Protein AF-A0AAV2GZH5-F1 (afdb_monomer_lite)

pLDDT: mean 89.13, std 10.22, range [46.97, 98.38]

Sequence (100 aa):
EQGIISDELQHYLSLYFVGIWCSLVSLVGYVTNIINIVVFIRQGLQDSTTISLFSLSISDLGSNICTFFLGIFLVIKEMNILVEIVDWQDLSYVACSWPR

Structure (mmCIF, N/CA/C/O backbone):
data_AF-A0AAV2GZH5-F1
#
_entry.id   AF-A0AAV2GZH5-F1
#
loop_
_atom_site.group_PDB
_atom_site.id
_atom_site.type_symbol
_atom_site.label_atom_id
_atom_site.label_alt_id
_atom_site.label_comp_id
_atom_site.label_asym_id
_atom_site.label_entity_id
_atom_site.label_seq_id
_atom_site.pdbx_PDB_ins_code
_atom_site.Cartn_x
_atom_site.Cartn_y
_atom_site.Cartn_z
_atom_site.occupancy
_atom_site.B_iso_or_equiv
_atom_site.auth_seq_id
_atom_site.auth_comp_id
_atom_site.auth_asym_id
_atom_site.auth_atom_id
_atom_site.pdbx_PDB_model_num
ATOM 1 N N . GLU A 1 1 ? 5.570 19.368 -24.698 1.00 46.97 1 GLU A N 1
ATOM 2 C CA . GLU A 1 1 ? 6.134 20.246 -23.654 1.00 46.97 1 GLU A CA 1
ATOM 3 C C . GLU A 1 1 ? 7.346 19.533 -23.078 1.00 46.97 1 GLU A C 1
ATOM 5 O O . GLU A 1 1 ? 7.240 18.342 -22.821 1.00 46.97 1 GLU A O 1
ATOM 10 N N . GLN A 1 2 ? 8.511 20.181 -23.000 1.00 53.44 2 GLN A N 1
ATOM 11 C CA . GLN A 1 2 ? 9.695 19.564 -22.390 1.00 53.44 2 GLN A CA 1
ATOM 12 C C . GLN A 1 2 ? 9.505 19.600 -20.872 1.00 53.44 2 GLN A C 1
ATOM 14 O O . GLN A 1 2 ? 9.436 20.682 -20.290 1.00 53.44 2 GLN A O 1
ATOM 19 N N . GLY A 1 3 ? 9.335 18.430 -20.253 1.00 63.44 3 GLY A N 1
ATOM 20 C CA . GLY A 1 3 ? 9.215 18.309 -18.803 1.00 63.44 3 GLY A CA 1
ATOM 21 C C . GLY A 1 3 ? 10.452 18.862 -18.089 1.00 63.44 3 GLY A C 1
ATOM 22 O O . GLY A 1 3 ? 11.552 18.871 -18.636 1.00 63.44 3 GLY A O 1
ATOM 23 N N . ILE A 1 4 ? 10.277 19.310 -16.840 1.00 82.44 4 ILE A N 1
ATOM 24 C CA . ILE A 1 4 ? 11.366 19.804 -15.969 1.00 82.44 4 ILE A CA 1
ATOM 25 C C . ILE A 1 4 ? 12.433 18.711 -15.727 1.00 82.44 4 ILE A C 1
ATOM 27 O O . ILE A 1 4 ? 13.563 19.001 -15.339 1.00 82.44 4 ILE A O 1
ATOM 31 N N . ILE A 1 5 ? 12.078 17.448 -15.970 1.00 87.38 5 ILE A N 1
ATOM 32 C CA . ILE A 1 5 ? 12.883 16.253 -15.732 1.00 87.38 5 ILE A CA 1
ATOM 33 C C . ILE A 1 5 ? 12.924 15.433 -17.033 1.00 87.38 5 ILE A C 1
ATOM 35 O O . ILE A 1 5 ? 11.925 15.369 -17.744 1.00 87.38 5 ILE A O 1
ATOM 39 N N . SER A 1 6 ? 14.074 14.817 -17.334 1.00 90.94 6 SER A N 1
ATOM 40 C CA . SER A 1 6 ? 14.223 13.870 -18.453 1.00 90.94 6 SER A CA 1
ATOM 41 C C . SER A 1 6 ? 13.333 12.640 -18.251 1.00 90.94 6 SER A C 1
ATOM 43 O O . SER A 1 6 ? 13.261 12.128 -17.132 1.00 90.94 6 SER A O 1
ATOM 45 N N . ASP A 1 7 ? 12.734 12.122 -19.324 1.00 88.88 7 ASP A N 1
ATOM 46 C CA . ASP A 1 7 ? 11.888 10.919 -19.291 1.00 88.88 7 ASP A CA 1
ATOM 47 C C . ASP A 1 7 ? 12.613 9.724 -18.647 1.00 88.88 7 ASP A C 1
ATOM 49 O O . ASP A 1 7 ? 12.034 8.985 -17.852 1.00 88.88 7 ASP A O 1
ATOM 53 N N . GLU A 1 8 ? 13.915 9.587 -18.909 1.00 88.50 8 GLU A N 1
ATOM 54 C CA . GLU A 1 8 ? 14.764 8.553 -18.309 1.00 88.50 8 GLU A CA 1
ATOM 55 C C . GLU A 1 8 ? 14.879 8.713 -16.784 1.00 88.50 8 GLU A C 1
ATOM 57 O O . GLU A 1 8 ? 14.771 7.747 -16.030 1.00 88.50 8 GLU A O 1
ATOM 62 N N . LEU A 1 9 ? 15.051 9.944 -16.298 1.00 91.06 9 LEU A N 1
ATOM 63 C CA . LEU A 1 9 ? 15.140 10.199 -14.862 1.00 91.06 9 LEU A CA 1
ATOM 64 C C . LEU A 1 9 ? 13.778 9.998 -14.184 1.00 91.06 9 LEU A C 1
ATOM 66 O O . LEU A 1 9 ? 13.713 9.407 -13.107 1.00 91.06 9 LEU A O 1
ATOM 70 N N . GLN A 1 10 ? 12.689 10.440 -14.816 1.00 89.81 10 GLN A N 1
ATOM 71 C CA . GLN A 1 10 ? 11.330 10.195 -14.328 1.00 89.81 10 GLN A CA 1
ATOM 72 C C . GLN A 1 10 ? 11.042 8.694 -14.205 1.00 89.81 10 GLN A C 1
ATOM 74 O O . GLN A 1 10 ? 10.439 8.260 -13.220 1.00 89.81 10 GLN A O 1
ATOM 79 N N . HIS A 1 11 ? 11.511 7.906 -15.170 1.00 89.62 11 HIS A N 1
ATOM 80 C CA . HIS A 1 11 ? 11.385 6.456 -15.169 1.00 89.62 11 HIS A CA 1
ATOM 81 C C . HIS A 1 11 ? 12.066 5.808 -13.958 1.00 89.62 11 HIS A C 1
ATOM 83 O O . HIS A 1 11 ? 11.406 5.125 -13.170 1.00 89.62 11 HIS A O 1
ATOM 89 N N . TYR A 1 12 ? 13.352 6.096 -13.734 1.00 90.62 12 TYR A N 1
ATOM 90 C CA . TYR A 1 12 ? 14.071 5.567 -12.570 1.00 90.62 12 TYR A CA 1
ATOM 91 C C . TYR A 1 12 ? 13.439 6.012 -11.251 1.00 90.62 12 TYR A C 1
ATOM 93 O O . TYR A 1 12 ? 13.273 5.199 -10.342 1.00 90.62 12 TYR A O 1
ATOM 101 N N . LEU A 1 13 ? 13.042 7.283 -11.136 1.00 92.75 13 LEU A N 1
ATOM 102 C CA . LEU A 1 13 ? 12.375 7.781 -9.932 1.00 92.75 13 LEU A CA 1
ATOM 103 C C . LEU A 1 13 ? 11.076 7.014 -9.657 1.00 92.75 13 LEU A C 1
ATOM 105 O O . LEU A 1 13 ? 10.847 6.601 -8.521 1.00 92.75 13 LEU A O 1
ATOM 109 N N . SER A 1 14 ? 10.258 6.769 -10.681 1.00 90.69 14 SER A N 1
ATOM 110 C CA . SER A 1 14 ? 9.032 5.980 -10.541 1.00 90.69 14 SER A CA 1
ATOM 111 C C . SER A 1 14 ? 9.328 4.552 -10.067 1.00 90.69 14 SER A C 1
ATOM 113 O O . SER A 1 14 ? 8.722 4.077 -9.106 1.00 90.69 14 SER A O 1
ATOM 115 N N . LEU A 1 15 ? 10.329 3.893 -10.656 1.00 92.25 15 LEU A N 1
ATOM 116 C CA . LEU A 1 15 ? 10.734 2.541 -10.268 1.00 92.25 15 LEU A CA 1
ATOM 117 C C . LEU A 1 15 ? 11.190 2.459 -8.806 1.00 92.25 15 LEU A C 1
ATOM 119 O O . LEU A 1 15 ? 10.737 1.589 -8.062 1.00 92.25 15 LEU A O 1
ATOM 123 N N . TYR A 1 16 ? 12.048 3.379 -8.366 1.00 93.75 16 TYR A N 1
ATOM 124 C CA . TYR A 1 16 ? 12.557 3.363 -6.996 1.00 93.75 16 TYR A CA 1
ATOM 125 C C . TYR A 1 16 ? 11.494 3.769 -5.973 1.00 93.75 16 TYR A C 1
ATOM 127 O O . TYR A 1 16 ? 11.317 3.080 -4.967 1.00 93.75 16 TYR A O 1
ATOM 135 N N . PHE A 1 17 ? 10.781 4.873 -6.199 1.00 94.31 17 PHE A N 1
ATOM 136 C CA . PHE A 1 17 ? 9.824 5.384 -5.219 1.00 94.31 17 PHE A CA 1
ATOM 137 C C . PHE A 1 17 ? 8.517 4.596 -5.226 1.00 94.31 17 PHE A C 1
ATOM 139 O O . PHE A 1 17 ? 8.102 4.111 -4.178 1.00 94.31 17 PHE A O 1
ATOM 146 N N . VAL A 1 18 ? 7.887 4.431 -6.389 1.00 90.19 18 VAL A N 1
ATOM 147 C CA . VAL A 1 18 ? 6.589 3.749 -6.503 1.00 90.19 18 VAL A CA 1
ATOM 148 C C . VAL A 1 18 ? 6.775 2.235 -6.524 1.00 90.19 18 VAL A C 1
ATOM 150 O O . VAL A 1 18 ? 6.100 1.525 -5.784 1.00 90.19 18 VAL A O 1
ATOM 153 N N . GLY A 1 19 ? 7.712 1.736 -7.333 1.00 91.69 19 GLY A N 1
ATOM 154 C CA . GLY A 1 19 ? 7.942 0.298 -7.483 1.00 91.69 19 GLY A CA 1
ATOM 155 C C . GLY A 1 19 ? 8.458 -0.362 -6.205 1.00 91.69 19 GLY A C 1
ATOM 156 O O . GLY A 1 19 ? 7.909 -1.369 -5.757 1.00 91.69 19 GLY A O 1
ATOM 157 N N . ILE A 1 20 ? 9.492 0.218 -5.590 1.00 92.69 20 ILE A N 1
ATOM 158 C CA . ILE A 1 20 ? 10.187 -0.399 -4.452 1.00 92.69 20 ILE A CA 1
ATOM 159 C C . ILE A 1 20 ? 9.706 0.183 -3.119 1.00 92.69 20 ILE A C 1
ATOM 161 O O . ILE A 1 20 ? 9.151 -0.546 -2.294 1.00 92.69 20 ILE A O 1
ATOM 165 N N . TRP A 1 21 ? 9.899 1.483 -2.880 1.00 95.44 21 TRP A N 1
ATOM 166 C CA . TRP A 1 21 ? 9.657 2.071 -1.557 1.00 95.44 21 TRP A CA 1
ATOM 167 C C . TRP A 1 21 ? 8.186 2.052 -1.140 1.00 95.44 21 TRP A C 1
ATOM 169 O O . TRP A 1 21 ? 7.882 1.608 -0.031 1.00 95.44 21 TRP A O 1
ATOM 179 N N . CYS A 1 22 ? 7.267 2.477 -2.009 1.00 93.94 22 CYS A N 1
ATOM 180 C CA . CYS A 1 22 ? 5.835 2.439 -1.715 1.00 93.94 22 CYS A CA 1
ATOM 181 C C . CYS A 1 22 ? 5.350 1.008 -1.458 1.00 93.94 22 CYS A C 1
ATOM 183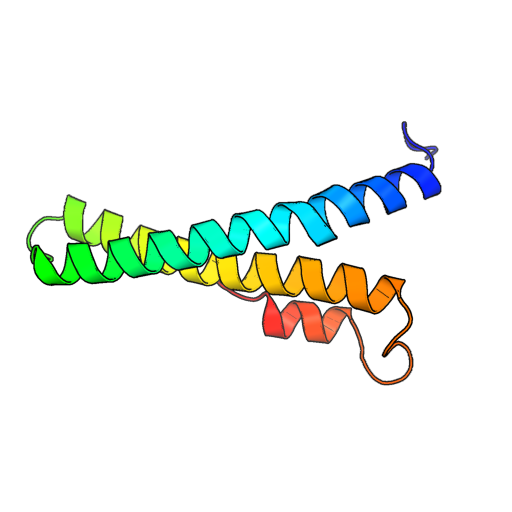 O O . CYS A 1 22 ? 4.587 0.799 -0.516 1.00 93.94 22 CYS A O 1
ATOM 185 N N . SER A 1 23 ? 5.839 0.018 -2.212 1.00 93.31 23 SER A N 1
ATOM 186 C CA . SER A 1 23 ? 5.529 -1.398 -1.975 1.00 93.31 23 SER A CA 1
ATOM 187 C C . SER A 1 23 ? 5.977 -1.854 -0.587 1.00 93.31 23 SER A C 1
ATOM 189 O O . SER A 1 23 ? 5.186 -2.431 0.157 1.00 93.31 23 SER A O 1
ATOM 191 N N . LEU A 1 24 ? 7.210 -1.543 -0.180 1.00 95.50 24 LEU A N 1
ATOM 192 C CA . LEU A 1 24 ? 7.716 -1.913 1.147 1.00 95.50 24 LEU A CA 1
ATOM 193 C C . LEU A 1 24 ? 6.930 -1.240 2.278 1.00 95.50 24 LEU A C 1
ATOM 195 O O . LEU A 1 24 ? 6.544 -1.900 3.242 1.00 95.50 24 LEU A O 1
ATOM 199 N N . VAL A 1 25 ? 6.647 0.058 2.154 1.00 96.38 25 VAL A N 1
ATOM 200 C CA . VAL A 1 25 ? 5.853 0.796 3.150 1.00 96.38 25 VAL A CA 1
ATOM 201 C C . VAL A 1 25 ? 4.422 0.260 3.214 1.00 96.38 25 VAL A C 1
ATOM 203 O O . VAL A 1 25 ? 3.871 0.115 4.305 1.00 96.38 25 VAL A O 1
ATOM 206 N N . SER A 1 26 ? 3.833 -0.107 2.074 1.00 96.25 26 SER A N 1
ATOM 207 C CA . SER A 1 26 ? 2.483 -0.674 2.029 1.00 96.25 26 SER A CA 1
ATOM 208 C C . SER A 1 26 ? 2.378 -2.015 2.762 1.00 96.25 26 SER A C 1
ATOM 210 O O . SER A 1 26 ? 1.351 -2.282 3.378 1.00 96.25 26 SER A O 1
ATOM 212 N N . LEU A 1 27 ? 3.446 -2.824 2.809 1.00 96.00 27 LEU A N 1
ATOM 213 C CA . LEU A 1 27 ? 3.479 -4.045 3.625 1.00 96.00 27 LEU A CA 1
ATOM 214 C C . LEU A 1 27 ? 3.424 -3.733 5.122 1.00 96.00 27 LEU A C 1
ATOM 216 O O . LEU A 1 27 ? 2.723 -4.413 5.872 1.00 96.00 27 LEU A O 1
ATOM 220 N N . VAL A 1 28 ? 4.131 -2.688 5.561 1.00 97.44 28 VAL A N 1
ATOM 221 C CA . VAL A 1 28 ? 4.047 -2.220 6.951 1.00 97.44 28 VAL A CA 1
ATOM 222 C C . VAL A 1 28 ? 2.621 -1.765 7.250 1.00 97.44 28 VAL A C 1
ATOM 224 O O . VAL A 1 28 ? 2.039 -2.214 8.235 1.00 97.44 28 VAL A O 1
ATOM 227 N N . GLY A 1 29 ? 2.040 -0.949 6.366 1.00 97.12 29 GLY A N 1
ATOM 228 C CA . GLY A 1 29 ? 0.653 -0.498 6.465 1.00 97.12 29 GLY A CA 1
ATOM 229 C C . GLY A 1 29 ? -0.357 -1.649 6.481 1.00 97.12 29 GLY A C 1
ATOM 230 O O . GLY A 1 29 ? -1.321 -1.612 7.240 1.00 97.12 29 GLY A O 1
ATOM 231 N N . TYR A 1 30 ? -0.130 -2.702 5.699 1.00 97.50 30 TYR A N 1
ATOM 232 C CA . TYR A 1 30 ? -0.968 -3.899 5.687 1.00 97.50 30 TYR A CA 1
ATOM 233 C C . TYR A 1 30 ? -0.975 -4.590 7.057 1.00 97.50 30 TYR A C 1
ATOM 235 O O . TYR A 1 30 ? -2.037 -4.850 7.625 1.00 97.50 30 TYR A O 1
ATOM 243 N N . VAL A 1 31 ? 0.208 -4.833 7.631 1.00 98.00 31 VAL A N 1
ATOM 244 C CA . VAL A 1 31 ? 0.337 -5.498 8.936 1.00 98.00 31 VAL A CA 1
ATOM 245 C C . VAL A 1 31 ? -0.270 -4.650 10.053 1.00 98.00 31 VAL A C 1
ATOM 247 O O . VAL A 1 31 ? -1.035 -5.168 10.868 1.00 98.00 31 VAL A O 1
ATOM 250 N N . THR A 1 32 ? 0.032 -3.351 10.099 1.00 97.94 32 THR A N 1
ATOM 251 C CA . THR A 1 32 ? -0.480 -2.466 11.155 1.00 97.94 32 THR A CA 1
ATOM 252 C C . THR A 1 32 ? -1.995 -2.312 11.086 1.00 97.94 32 THR A C 1
ATOM 254 O O . THR A 1 32 ? -2.650 -2.371 12.124 1.00 97.94 32 THR A O 1
ATOM 257 N N . ASN A 1 33 ? -2.579 -2.210 9.889 1.00 97.88 33 ASN A N 1
ATOM 258 C CA . ASN A 1 33 ? -4.031 -2.121 9.741 1.00 97.88 33 ASN A CA 1
ATOM 259 C C . ASN A 1 33 ? -4.752 -3.423 10.110 1.00 97.88 33 ASN A C 1
ATOM 261 O O . ASN A 1 33 ? -5.821 -3.363 10.714 1.00 97.88 33 ASN A O 1
ATOM 265 N N . ILE A 1 34 ? -4.155 -4.596 9.864 1.00 98.38 34 ILE A N 1
ATOM 266 C CA . ILE A 1 34 ? -4.686 -5.866 10.392 1.00 98.38 34 ILE A CA 1
ATOM 267 C C . ILE A 1 34 ? -4.686 -5.864 11.921 1.00 98.38 34 ILE A C 1
ATOM 269 O O . ILE A 1 34 ? -5.687 -6.236 12.536 1.00 98.38 34 ILE A O 1
ATOM 273 N N . ILE A 1 35 ? -3.585 -5.436 12.546 1.00 98.25 35 ILE A N 1
ATOM 274 C CA . ILE A 1 35 ? -3.503 -5.342 14.009 1.00 98.25 35 ILE A CA 1
ATOM 275 C C . ILE A 1 35 ? -4.590 -4.396 14.530 1.00 98.25 35 ILE A C 1
ATOM 277 O O . ILE A 1 35 ? -5.314 -4.768 15.453 1.00 98.25 35 ILE A O 1
ATOM 281 N N . ASN A 1 36 ? -4.760 -3.227 13.910 1.00 97.81 36 ASN A N 1
ATOM 282 C CA . ASN A 1 36 ? -5.793 -2.259 14.278 1.00 97.81 36 ASN A CA 1
ATOM 283 C C . ASN A 1 36 ? -7.202 -2.858 14.177 1.00 97.81 36 ASN A C 1
ATOM 285 O O . ASN A 1 36 ? -7.969 -2.764 15.132 1.00 97.81 36 ASN A O 1
ATOM 289 N N . ILE A 1 37 ? -7.527 -3.548 13.080 1.00 98.31 37 ILE A N 1
ATOM 290 C CA . ILE A 1 37 ? -8.807 -4.253 12.899 1.00 98.31 37 ILE A CA 1
ATOM 291 C C . ILE A 1 37 ? -9.049 -5.240 14.049 1.00 98.31 37 ILE A C 1
ATOM 293 O O . ILE A 1 37 ? -10.107 -5.210 14.680 1.00 98.31 37 ILE A O 1
ATOM 297 N N . VAL A 1 38 ? -8.066 -6.090 14.366 1.00 98.19 38 VAL A N 1
ATOM 298 C CA . VAL A 1 38 ? -8.182 -7.081 15.449 1.00 98.19 38 VAL A CA 1
ATOM 299 C C . VAL A 1 38 ? -8.358 -6.403 16.810 1.00 98.19 38 VAL A C 1
ATOM 301 O O . VAL A 1 38 ? -9.175 -6.845 17.620 1.00 98.19 38 VAL A O 1
ATOM 304 N N . VAL A 1 39 ? -7.613 -5.329 17.070 1.00 97.50 39 VAL A N 1
ATOM 305 C CA . VAL A 1 39 ? -7.690 -4.566 18.321 1.00 97.50 39 VAL A CA 1
ATOM 306 C C . VAL A 1 39 ? -9.051 -3.889 18.468 1.00 97.50 39 VAL A C 1
ATOM 308 O O . VAL A 1 39 ? -9.670 -4.040 19.518 1.00 97.50 39 VAL A O 1
ATOM 311 N N . PHE A 1 40 ? -9.564 -3.217 17.435 1.00 97.31 40 PHE A N 1
ATOM 312 C CA . PHE A 1 40 ? -10.863 -2.541 17.494 1.00 97.31 40 PHE A CA 1
ATOM 313 C C . PHE A 1 40 ? -12.031 -3.523 17.635 1.00 97.31 40 PHE A C 1
ATOM 315 O O . PHE A 1 40 ? -12.961 -3.258 18.397 1.00 97.31 40 PHE A O 1
ATOM 322 N N . ILE A 1 41 ? -11.955 -4.702 17.003 1.00 96.50 41 ILE A N 1
ATOM 323 C CA . ILE A 1 41 ? -12.930 -5.781 17.236 1.00 96.50 41 ILE A CA 1
ATOM 324 C C . ILE A 1 41 ? -12.902 -6.225 18.704 1.00 96.50 41 ILE A C 1
ATOM 326 O O . ILE A 1 41 ? -13.956 -6.422 19.307 1.00 96.50 41 ILE A O 1
ATOM 330 N N . ARG A 1 42 ? -11.710 -6.362 19.302 1.00 95.75 42 ARG A N 1
ATOM 331 C CA . ARG A 1 42 ? -11.561 -6.759 20.712 1.00 95.75 42 ARG A CA 1
ATOM 332 C C . ARG A 1 42 ? -11.985 -5.676 21.703 1.00 95.75 42 ARG A C 1
ATOM 334 O O . ARG A 1 42 ? -12.458 -6.022 22.779 1.00 95.75 42 ARG A O 1
ATOM 341 N N . GLN A 1 43 ? -11.811 -4.401 21.363 1.00 94.38 43 GLN A N 1
ATOM 342 C CA . GLN A 1 43 ? -12.249 -3.272 22.191 1.00 94.38 43 GLN A CA 1
ATOM 343 C C . GLN A 1 43 ? -13.777 -3.129 22.223 1.00 94.38 43 GLN A C 1
ATOM 345 O O . GLN A 1 43 ? -14.316 -2.620 23.200 1.00 94.38 43 GLN A O 1
ATOM 350 N N . GLY A 1 44 ? -14.467 -3.619 21.190 1.00 91.88 44 GLY A N 1
ATOM 351 C CA . GLY A 1 44 ? -15.908 -3.468 21.029 1.00 91.88 44 GLY A CA 1
ATOM 352 C C . GLY A 1 44 ? -16.242 -2.195 20.253 1.00 91.88 44 GLY A C 1
ATOM 353 O O . GLY A 1 44 ? -15.901 -1.084 20.650 1.00 91.88 44 GLY A O 1
ATOM 354 N N . LEU A 1 45 ? -16.938 -2.357 19.128 1.00 92.50 45 LEU A N 1
ATOM 355 C CA . LEU A 1 45 ? -17.339 -1.271 18.226 1.00 92.50 45 LEU A CA 1
ATOM 356 C C . LEU A 1 45 ? -18.581 -0.530 18.760 1.00 92.50 45 LEU A C 1
ATOM 358 O O . LEU A 1 45 ? -19.628 -0.526 18.119 1.00 92.50 45 LEU A O 1
ATOM 362 N N . GLN A 1 46 ? -18.492 0.016 19.974 1.00 91.62 46 GLN A N 1
ATOM 363 C CA . GLN A 1 46 ? -19.634 0.604 20.689 1.00 91.62 46 GLN A CA 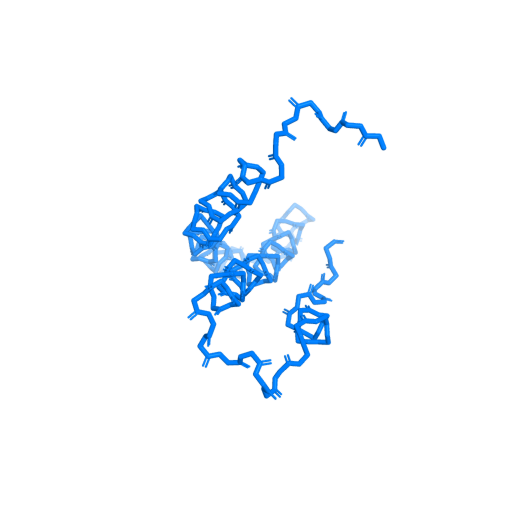1
ATOM 364 C C . GLN A 1 46 ? -19.768 2.113 20.464 1.00 91.62 46 GLN A C 1
ATOM 366 O O . GLN A 1 46 ? -20.881 2.617 20.329 1.00 91.62 46 GLN A O 1
ATOM 371 N N . ASP A 1 47 ? -18.639 2.813 20.363 1.00 95.12 47 ASP A N 1
ATOM 372 C CA . ASP A 1 47 ? -18.598 4.260 20.176 1.00 95.12 47 ASP A CA 1
ATOM 373 C C . ASP A 1 47 ? -18.298 4.627 18.718 1.00 95.12 47 ASP A C 1
ATOM 375 O O . ASP A 1 47 ? -17.560 3.929 18.011 1.00 95.12 47 ASP A O 1
ATOM 379 N N . SER A 1 48 ? -18.823 5.772 18.269 1.00 96.31 48 SER A N 1
ATOM 380 C CA . SER A 1 48 ? -18.642 6.269 16.896 1.00 96.31 48 SER A CA 1
ATOM 381 C C . SER A 1 48 ? -17.169 6.414 16.507 1.00 96.31 48 SER A C 1
ATOM 383 O O . SER A 1 48 ? -16.802 6.124 15.367 1.00 96.31 48 SER A O 1
ATOM 385 N N . THR A 1 49 ? -16.308 6.798 17.451 1.00 95.81 49 THR A N 1
ATOM 386 C CA . THR A 1 49 ? -14.859 6.898 17.242 1.00 95.81 49 THR A CA 1
ATOM 387 C C . THR A 1 49 ? -14.245 5.542 16.900 1.00 95.81 49 THR A C 1
ATOM 389 O O . THR A 1 49 ? -13.543 5.430 15.898 1.00 95.81 49 THR A O 1
ATOM 392 N N . THR A 1 50 ? -14.535 4.494 17.676 1.00 95.88 50 THR A N 1
ATOM 393 C CA . THR A 1 50 ? -13.977 3.149 17.454 1.00 95.88 50 THR A CA 1
ATOM 394 C C . THR A 1 50 ? -14.478 2.555 16.139 1.00 95.88 50 THR A C 1
ATOM 396 O O . THR A 1 50 ? -13.695 1.979 15.387 1.00 95.88 50 THR A O 1
ATOM 399 N N . ILE A 1 51 ? -15.758 2.764 15.806 1.00 96.69 51 ILE A N 1
ATOM 400 C CA . ILE A 1 51 ? -16.332 2.376 14.506 1.00 96.69 51 ILE A CA 1
ATOM 401 C C . ILE A 1 51 ? -15.621 3.101 13.352 1.00 96.69 51 ILE A C 1
ATOM 403 O O . ILE A 1 51 ? -15.317 2.487 12.326 1.00 96.69 51 ILE A O 1
ATOM 407 N N . SER A 1 52 ? -15.326 4.393 13.518 1.00 97.31 52 SER A N 1
ATOM 408 C CA . SER A 1 52 ? -14.646 5.194 12.492 1.00 97.31 52 SER A CA 1
ATOM 409 C C . SER A 1 52 ? -13.205 4.732 12.287 1.00 97.31 52 SER A C 1
ATOM 411 O O . SER A 1 52 ? -12.786 4.539 11.151 1.00 97.31 52 SER A O 1
ATOM 413 N N . LEU A 1 53 ? -12.463 4.481 13.369 1.00 96.81 53 LEU A N 1
ATOM 414 C CA . LEU A 1 53 ? -11.083 3.989 13.298 1.00 96.81 53 LEU A CA 1
ATOM 415 C C . LEU A 1 53 ? -10.998 2.564 12.733 1.00 96.81 53 LEU A C 1
ATOM 417 O O . LEU A 1 53 ? -10.082 2.248 11.972 1.00 96.81 53 LEU A O 1
ATOM 421 N N . PHE A 1 54 ? -11.976 1.715 13.049 1.00 97.62 54 PHE A N 1
ATOM 422 C CA . PHE A 1 54 ? -12.119 0.394 12.443 1.00 97.62 54 PHE A CA 1
ATOM 423 C C . PHE A 1 54 ? -12.363 0.484 10.932 1.00 97.62 54 PHE A C 1
ATOM 425 O O . PHE A 1 54 ? -11.663 -0.162 10.154 1.00 97.62 54 PHE A O 1
ATOM 432 N N . SER A 1 55 ? -13.308 1.329 10.511 1.00 96.31 55 SER A N 1
ATOM 433 C CA . SER A 1 55 ? -13.628 1.538 9.092 1.00 96.31 55 SER A CA 1
ATOM 434 C C . SER A 1 55 ? -12.450 2.145 8.328 1.00 96.31 55 SER A C 1
ATOM 436 O O . SER A 1 55 ? -12.155 1.719 7.212 1.00 96.31 55 SER A O 1
A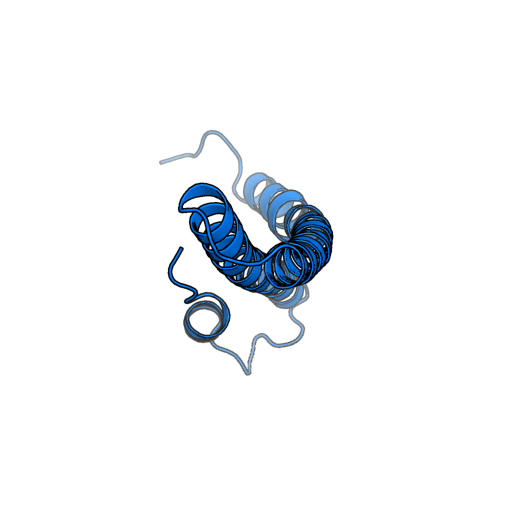TOM 438 N N . LEU A 1 56 ? -11.728 3.080 8.954 1.00 96.50 56 LEU A N 1
ATOM 439 C CA . LEU A 1 56 ? -10.494 3.644 8.416 1.00 96.50 56 LEU A CA 1
ATOM 440 C C . LEU A 1 56 ? -9.433 2.558 8.219 1.00 96.50 56 LEU A C 1
ATOM 442 O O . LEU A 1 56 ? -8.860 2.467 7.143 1.00 96.50 56 LEU A O 1
ATOM 446 N N . SER A 1 57 ? -9.254 1.666 9.199 1.00 97.56 57 SER A N 1
ATOM 447 C CA . SER A 1 57 ? -8.289 0.563 9.089 1.00 97.56 57 SER A CA 1
ATOM 448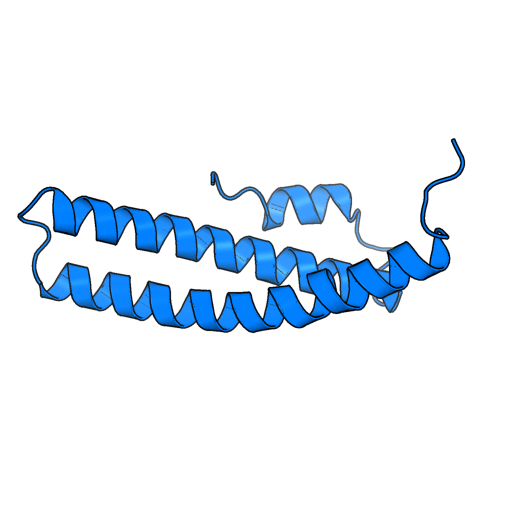 C C . SER A 1 57 ? -8.631 -0.407 7.950 1.00 97.56 57 SER A C 1
ATOM 450 O O . SER A 1 57 ? -7.731 -0.937 7.305 1.00 97.56 57 SER A O 1
ATOM 452 N N . ILE A 1 58 ? -9.920 -0.631 7.659 1.00 96.81 58 ILE A N 1
ATOM 453 C CA . ILE A 1 58 ? -10.358 -1.417 6.490 1.00 96.81 58 ILE A CA 1
ATOM 454 C C . ILE A 1 58 ? -10.025 -0.686 5.185 1.00 96.81 58 ILE A C 1
ATOM 456 O O . ILE A 1 58 ? -9.497 -1.304 4.257 1.00 96.81 58 ILE A O 1
ATOM 460 N N . SER A 1 59 ? -10.315 0.616 5.109 1.00 96.56 59 SER A N 1
ATOM 461 C CA . SER A 1 59 ? -10.013 1.421 3.920 1.00 96.56 59 SER A CA 1
ATOM 462 C C . SER A 1 59 ? -8.508 1.477 3.640 1.00 96.56 59 SER A C 1
ATOM 464 O O . SER A 1 59 ? -8.061 1.257 2.509 1.00 96.56 59 SER A O 1
ATOM 466 N N . ASP A 1 60 ? -7.709 1.674 4.687 1.00 96.44 60 ASP A N 1
ATOM 467 C CA . ASP A 1 60 ? -6.253 1.688 4.608 1.00 96.44 60 ASP A CA 1
ATOM 468 C C . ASP A 1 60 ? -5.700 0.308 4.235 1.00 96.44 60 ASP A C 1
ATOM 470 O O . ASP A 1 60 ? -4.729 0.215 3.483 1.00 96.44 60 ASP A O 1
ATOM 474 N N . LEU A 1 61 ? -6.313 -0.786 4.701 1.00 96.06 61 LEU A N 1
ATOM 475 C CA . LEU A 1 61 ? -5.898 -2.140 4.334 1.00 96.06 61 LEU A CA 1
ATOM 476 C C . LEU A 1 61 ? -6.055 -2.384 2.829 1.00 96.06 61 LEU A C 1
ATOM 478 O O . LEU A 1 61 ? -5.093 -2.785 2.173 1.00 96.06 61 LEU A O 1
ATOM 482 N N . GLY A 1 62 ? -7.235 -2.102 2.271 1.00 94.31 62 GLY A N 1
ATOM 483 C CA . GLY A 1 62 ? -7.471 -2.232 0.831 1.00 94.31 62 GLY A CA 1
ATOM 484 C C . GLY A 1 62 ? -6.575 -1.301 0.015 1.00 94.31 62 GLY A C 1
ATOM 485 O O . GLY A 1 62 ? -5.970 -1.711 -0.977 1.00 94.31 62 GLY A O 1
ATOM 486 N N . SER A 1 63 ? -6.368 -0.080 0.512 1.00 93.94 63 SER A N 1
ATOM 487 C CA . SER A 1 63 ? -5.416 0.861 -0.065 1.00 93.94 63 SER A CA 1
ATOM 488 C C . SER A 1 63 ? -3.995 0.309 -0.113 1.00 93.94 63 SER A C 1
ATOM 490 O O . SER A 1 63 ? -3.339 0.392 -1.148 1.00 93.94 63 SER A O 1
ATOM 492 N N . ASN A 1 64 ? -3.503 -0.272 0.973 1.00 95.62 64 ASN A N 1
ATOM 493 C CA . ASN A 1 64 ? -2.152 -0.817 1.016 1.00 95.62 64 ASN A CA 1
ATOM 494 C C . ASN A 1 64 ? -1.988 -2.011 0.068 1.00 95.62 64 ASN A C 1
ATOM 496 O O . ASN A 1 64 ? -0.975 -2.091 -0.621 1.00 95.62 64 ASN A O 1
ATOM 500 N N . ILE A 1 65 ? -3.004 -2.872 -0.049 1.00 94.25 65 ILE A N 1
ATOM 501 C CA . ILE A 1 65 ? -3.003 -3.994 -1.001 1.00 94.25 65 ILE A CA 1
ATOM 502 C C . ILE A 1 65 ? -2.867 -3.486 -2.443 1.00 94.25 65 ILE A C 1
ATOM 504 O O . ILE A 1 65 ? -2.001 -3.950 -3.184 1.00 94.25 65 ILE A O 1
ATOM 508 N N . CYS A 1 66 ? -3.670 -2.499 -2.844 1.00 93.38 66 CYS A N 1
ATOM 509 C CA . CYS A 1 66 ? -3.600 -1.951 -4.199 1.00 93.38 66 CYS A CA 1
ATOM 510 C C . CYS A 1 66 ? -2.267 -1.239 -4.475 1.00 93.38 66 CYS A C 1
ATOM 512 O O . CYS A 1 66 ? -1.711 -1.374 -5.561 1.00 93.38 66 CYS A O 1
ATOM 514 N N . THR A 1 67 ? -1.717 -0.508 -3.499 1.00 92.94 67 THR A N 1
ATOM 515 C CA . THR A 1 67 ? -0.395 0.129 -3.640 1.00 92.94 67 THR A CA 1
ATOM 516 C C . THR A 1 67 ? 0.713 -0.910 -3.795 1.00 92.94 67 THR A C 1
ATOM 518 O O . THR A 1 67 ? 1.592 -0.733 -4.637 1.00 92.94 67 THR A O 1
ATOM 521 N N . PHE A 1 68 ? 0.647 -2.006 -3.036 1.00 94.06 68 PHE A N 1
ATOM 522 C CA . PHE A 1 68 ? 1.593 -3.110 -3.152 1.00 94.06 68 PHE A CA 1
ATOM 523 C C . PHE A 1 68 ? 1.581 -3.712 -4.562 1.00 94.06 68 PHE A C 1
ATOM 525 O O . PHE A 1 68 ? 2.626 -3.810 -5.204 1.00 94.06 68 PHE A O 1
ATOM 532 N N . PHE A 1 69 ? 0.400 -4.067 -5.081 1.00 92.12 69 PHE A N 1
ATOM 533 C CA . PHE A 1 69 ? 0.284 -4.642 -6.423 1.00 92.12 69 PHE A CA 1
ATOM 534 C C . PHE A 1 69 ? 0.719 -3.675 -7.522 1.00 92.12 69 PHE A C 1
ATOM 536 O O . PHE A 1 69 ? 1.419 -4.091 -8.442 1.00 92.12 69 PHE A O 1
ATOM 543 N N . LEU A 1 70 ? 0.384 -2.387 -7.405 1.00 90.62 70 LEU A N 1
ATOM 544 C CA . LEU A 1 70 ? 0.826 -1.372 -8.361 1.00 90.62 70 LEU A CA 1
ATOM 545 C C . LEU A 1 70 ? 2.357 -1.325 -8.471 1.00 90.62 70 LEU A C 1
ATOM 547 O O . LEU A 1 70 ? 2.892 -1.335 -9.580 1.00 90.62 70 LEU A O 1
ATOM 551 N N . GLY A 1 71 ? 3.062 -1.295 -7.338 1.00 91.56 71 GLY A N 1
ATOM 552 C CA . GLY A 1 71 ? 4.521 -1.249 -7.347 1.00 91.56 71 GLY A CA 1
ATOM 553 C C . GLY A 1 71 ? 5.149 -2.540 -7.880 1.00 91.56 71 GLY A C 1
ATOM 554 O O . GLY A 1 71 ? 6.070 -2.479 -8.695 1.00 91.56 71 GLY A O 1
ATOM 555 N N . ILE A 1 72 ? 4.599 -3.707 -7.525 1.00 89.50 72 ILE A N 1
ATOM 556 C CA . ILE A 1 72 ? 5.040 -4.999 -8.076 1.00 89.50 72 ILE A CA 1
ATOM 557 C C . ILE A 1 72 ? 4.846 -5.059 -9.596 1.00 89.50 72 ILE A C 1
ATOM 559 O O . ILE A 1 72 ? 5.770 -5.450 -10.309 1.00 89.50 72 ILE A O 1
ATOM 563 N N . PHE A 1 73 ? 3.690 -4.648 -10.120 1.00 89.56 73 PHE A N 1
ATOM 564 C CA . PHE A 1 73 ? 3.440 -4.653 -11.565 1.00 89.56 73 PHE A CA 1
ATOM 565 C C . PHE A 1 73 ? 4.375 -3.713 -12.312 1.00 89.56 73 PHE A C 1
ATOM 567 O O . PHE A 1 73 ? 4.851 -4.064 -13.389 1.00 89.56 73 PHE A O 1
ATOM 574 N N . LEU A 1 74 ? 4.691 -2.557 -11.726 1.00 88.62 74 LEU A N 1
ATOM 575 C CA . LEU A 1 74 ? 5.649 -1.622 -12.301 1.00 88.62 74 LEU A CA 1
ATOM 576 C C . LEU A 1 74 ? 7.052 -2.245 -12.410 1.00 88.62 74 LEU A C 1
ATOM 578 O O . LEU A 1 74 ? 7.683 -2.133 -13.457 1.00 88.62 74 LEU A O 1
ATOM 582 N N . VAL A 1 75 ? 7.507 -2.974 -11.384 1.00 89.06 75 VAL A N 1
ATOM 583 C CA . VAL A 1 75 ? 8.794 -3.692 -11.418 1.00 89.06 75 VAL A CA 1
ATOM 584 C C . VAL A 1 75 ? 8.777 -4.848 -12.425 1.00 89.06 75 VAL A C 1
ATOM 586 O O . VAL A 1 75 ? 9.730 -5.013 -13.181 1.00 89.06 75 VAL A O 1
ATOM 589 N N . ILE A 1 76 ? 7.707 -5.649 -12.475 1.00 86.88 76 ILE A N 1
ATOM 590 C CA . ILE A 1 76 ? 7.608 -6.787 -13.409 1.00 86.88 76 ILE A CA 1
ATOM 591 C C . ILE A 1 76 ? 7.574 -6.305 -14.862 1.00 86.88 76 ILE A C 1
ATOM 593 O O . ILE A 1 76 ? 8.246 -6.895 -15.714 1.00 86.88 76 ILE A O 1
ATOM 597 N N . LYS A 1 77 ? 6.807 -5.242 -15.139 1.00 85.31 77 LYS A N 1
ATOM 598 C CA . LYS A 1 77 ? 6.756 -4.595 -16.452 1.00 85.31 77 LYS A CA 1
ATOM 599 C C . LYS A 1 77 ? 8.153 -4.160 -16.885 1.00 85.31 77 LYS A C 1
ATOM 601 O O . LYS A 1 77 ? 8.537 -4.427 -18.017 1.00 85.31 77 LYS A O 1
ATOM 606 N N . GLU A 1 78 ? 8.914 -3.557 -15.974 1.00 84.44 78 GLU A N 1
ATOM 607 C CA . GLU A 1 78 ? 10.269 -3.089 -16.265 1.00 84.44 78 GLU A CA 1
ATOM 608 C C . GLU A 1 78 ? 11.258 -4.225 -16.531 1.00 84.44 78 GLU A C 1
ATOM 610 O O . GLU A 1 78 ? 12.074 -4.154 -17.443 1.00 84.44 78 GLU A O 1
ATOM 615 N N . MET A 1 79 ? 11.147 -5.321 -15.784 1.00 83.00 79 MET A N 1
ATOM 616 C CA . MET A 1 79 ? 11.993 -6.499 -15.982 1.00 83.00 79 MET A CA 1
ATOM 617 C C . MET A 1 79 ? 11.627 -7.300 -17.246 1.00 83.00 79 MET A C 1
ATOM 619 O O . MET A 1 79 ? 12.256 -8.319 -17.526 1.00 83.00 79 MET A O 1
ATOM 623 N N . ASN A 1 80 ? 10.608 -6.866 -18.000 1.00 78.75 80 ASN A N 1
ATOM 624 C CA . ASN A 1 80 ? 10.118 -7.506 -19.221 1.00 78.75 80 ASN A CA 1
ATOM 625 C C . ASN A 1 80 ? 9.725 -8.990 -19.029 1.00 78.75 80 ASN A C 1
ATOM 627 O O . ASN A 1 80 ? 9.789 -9.786 -19.962 1.00 78.75 80 ASN A O 1
ATOM 631 N N . ILE A 1 81 ? 9.327 -9.386 -17.811 1.00 68.62 81 ILE A N 1
ATOM 632 C CA . ILE A 1 81 ? 9.139 -10.807 -17.452 1.00 68.62 81 ILE A CA 1
ATOM 633 C C . ILE A 1 81 ? 7.848 -11.390 -18.063 1.00 68.62 81 ILE A C 1
ATOM 635 O O . ILE A 1 81 ? 7.775 -12.597 -18.270 1.00 68.62 81 ILE A O 1
ATOM 639 N N . LEU A 1 82 ? 6.833 -10.563 -18.369 1.00 66.75 82 LEU A N 1
ATOM 640 C CA . LEU A 1 82 ? 5.488 -11.014 -18.794 1.00 66.75 82 LEU A CA 1
ATOM 641 C C . LEU A 1 82 ? 4.858 -10.190 -19.940 1.00 66.75 82 LEU A C 1
ATOM 643 O O . LEU A 1 82 ? 3.644 -10.238 -20.140 1.00 66.75 82 LEU A O 1
ATOM 647 N N . VAL A 1 83 ? 5.653 -9.414 -20.682 1.00 63.09 83 VAL A N 1
ATOM 648 C CA . VAL A 1 83 ? 5.153 -8.350 -21.580 1.00 63.09 83 VAL A CA 1
ATOM 649 C C . VAL A 1 83 ? 4.254 -8.831 -22.723 1.00 63.09 83 VAL A C 1
ATOM 651 O O . VAL A 1 83 ? 3.396 -8.071 -23.155 1.00 63.09 83 VAL A O 1
ATOM 654 N N . GLU A 1 84 ? 4.371 -10.079 -23.176 1.00 66.50 84 GLU A N 1
ATOM 655 C CA . GLU A 1 84 ? 3.549 -10.582 -24.291 1.00 66.50 84 GLU A CA 1
ATOM 656 C C . GLU A 1 84 ? 2.192 -11.174 -23.871 1.00 66.50 84 GLU A C 1
ATOM 658 O O . GLU A 1 84 ? 1.359 -11.449 -24.730 1.00 66.50 84 GLU A O 1
ATOM 663 N N . ILE A 1 85 ? 1.942 -11.378 -22.573 1.00 67.88 85 ILE A N 1
ATOM 664 C CA . ILE A 1 85 ? 0.763 -12.132 -22.101 1.00 67.88 85 ILE A CA 1
ATOM 665 C C . ILE A 1 85 ? -0.282 -11.218 -21.444 1.00 67.88 85 ILE A C 1
ATOM 667 O O . ILE A 1 85 ? -1.459 -11.572 -21.379 1.00 67.88 85 ILE A O 1
ATOM 671 N N . VAL A 1 86 ? 0.126 -10.051 -20.941 1.00 77.94 86 VAL A N 1
ATOM 672 C CA . VAL A 1 86 ? -0.677 -9.265 -19.996 1.00 77.94 86 VAL A CA 1
ATOM 673 C C . VAL A 1 86 ? -0.858 -7.826 -20.470 1.00 77.94 86 VAL A C 1
ATOM 675 O O . VAL A 1 86 ? 0.117 -7.095 -20.640 1.00 77.94 86 VAL A O 1
ATOM 678 N N . ASP A 1 87 ? -2.116 -7.394 -20.586 1.00 85.12 87 ASP A N 1
ATOM 679 C CA . ASP A 1 87 ? -2.456 -5.973 -20.647 1.00 85.12 87 ASP A CA 1
ATOM 680 C C . ASP A 1 87 ? -2.319 -5.355 -19.246 1.00 85.12 87 ASP A C 1
ATOM 682 O O . ASP A 1 87 ? -3.068 -5.658 -18.310 1.00 85.12 87 ASP A O 1
ATOM 686 N N . TRP A 1 88 ? -1.314 -4.495 -19.086 1.00 80.00 88 TRP A N 1
ATOM 687 C CA . TRP A 1 88 ? -0.995 -3.854 -17.811 1.00 80.00 88 TRP A CA 1
ATOM 688 C C . TRP A 1 88 ? -2.083 -2.889 -17.332 1.00 80.00 88 TRP A C 1
ATOM 690 O O . TRP A 1 88 ? -2.217 -2.673 -16.124 1.00 80.00 88 TRP A O 1
ATOM 700 N N . GLN A 1 89 ? -2.856 -2.300 -18.246 1.00 81.75 89 GLN A N 1
ATOM 701 C CA . GLN A 1 89 ? -3.920 -1.372 -17.890 1.00 81.75 89 GLN A CA 1
ATOM 702 C C . GLN A 1 89 ? -5.099 -2.128 -17.279 1.00 81.75 89 GLN A C 1
ATOM 704 O O . GLN A 1 89 ? -5.544 -1.772 -16.188 1.00 81.75 89 GLN A O 1
ATOM 709 N N . ASP A 1 90 ? -5.523 -3.224 -17.902 1.00 85.00 90 ASP A N 1
ATOM 710 C CA . ASP A 1 90 ? -6.603 -4.061 -17.374 1.00 85.00 90 ASP A CA 1
ATOM 711 C C . ASP A 1 90 ? -6.207 -4.734 -16.059 1.00 85.00 90 ASP A C 1
ATOM 713 O O . ASP A 1 90 ? -6.980 -4.742 -15.098 1.00 85.00 90 ASP A O 1
ATOM 717 N N . LEU A 1 91 ? -4.973 -5.245 -15.969 1.00 83.25 91 LEU A N 1
ATOM 718 C CA . LEU A 1 91 ? -4.486 -5.872 -14.743 1.00 83.25 91 LEU A CA 1
ATOM 719 C C . LEU A 1 91 ? -4.428 -4.870 -13.582 1.00 83.25 91 LEU A C 1
ATOM 721 O O . LEU A 1 91 ? -4.851 -5.1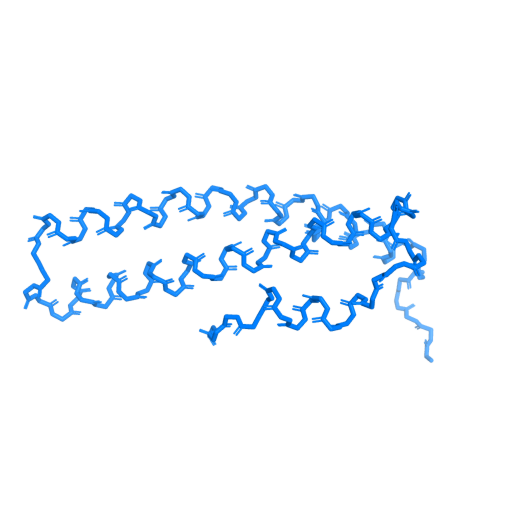88 -12.469 1.00 83.25 91 LEU A O 1
ATOM 725 N N . SER A 1 92 ? -3.920 -3.658 -13.832 1.00 81.75 92 SER A N 1
ATOM 726 C CA . SER A 1 92 ? -3.881 -2.612 -12.806 1.00 81.75 92 SER A CA 1
ATOM 727 C C . SER A 1 92 ? -5.282 -2.145 -12.422 1.00 81.75 92 SER A C 1
ATOM 729 O O . SER A 1 92 ? -5.540 -1.956 -11.237 1.00 81.75 92 SER A O 1
ATOM 731 N N . TYR A 1 93 ? -6.213 -2.046 -13.373 1.00 83.38 93 TYR A N 1
ATOM 732 C CA . TYR A 1 93 ? -7.606 -1.745 -13.072 1.00 83.38 93 TYR A CA 1
ATOM 733 C C . TYR A 1 93 ? -8.202 -2.811 -12.149 1.00 83.38 93 TYR A C 1
ATOM 735 O O . TYR A 1 93 ? -8.687 -2.482 -11.072 1.00 83.38 93 TYR A O 1
ATOM 743 N N . VAL A 1 94 ? -8.096 -4.096 -12.487 1.00 84.31 94 VAL A N 1
ATOM 744 C CA . VAL A 1 94 ? -8.678 -5.179 -11.676 1.00 84.31 94 VAL A CA 1
ATOM 745 C C . VAL A 1 94 ? -8.024 -5.288 -10.295 1.00 84.31 94 VAL A C 1
ATOM 747 O O . VAL A 1 94 ? -8.727 -5.400 -9.292 1.00 84.31 94 VAL A O 1
ATOM 750 N N . A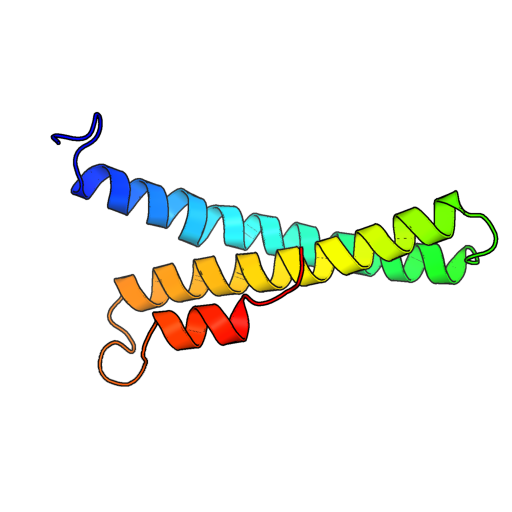LA A 1 95 ? -6.693 -5.237 -10.212 1.00 82.19 95 ALA A N 1
ATOM 751 C CA . ALA A 1 95 ? -5.981 -5.428 -8.946 1.00 82.19 95 ALA A CA 1
ATOM 752 C C . ALA A 1 95 ? -6.015 -4.194 -8.029 1.00 82.19 95 ALA A C 1
ATOM 754 O O . ALA A 1 95 ? -5.889 -4.326 -6.809 1.00 82.19 95 ALA A O 1
ATOM 755 N N . CYS A 1 96 ? -6.164 -2.994 -8.601 1.00 84.56 96 CYS A N 1
ATOM 756 C CA . CYS A 1 96 ? -6.028 -1.731 -7.877 1.00 84.56 96 CYS A CA 1
ATOM 757 C C . CYS A 1 96 ? -7.337 -0.928 -7.756 1.00 84.56 96 CYS A C 1
ATOM 759 O O . CYS A 1 96 ? -7.288 0.235 -7.362 1.00 84.56 96 CYS A O 1
ATOM 761 N N . SER A 1 97 ? -8.498 -1.534 -8.041 1.00 84.75 97 SER A N 1
ATOM 762 C CA . SER A 1 97 ? -9.828 -0.890 -7.991 1.00 84.75 97 SER A CA 1
ATOM 763 C C . SER A 1 97 ? -10.425 -0.711 -6.587 1.00 84.75 97 SER A C 1
ATOM 765 O O . SER A 1 97 ? -11.635 -0.522 -6.456 1.00 84.75 97 SER A O 1
ATOM 767 N N . TRP A 1 98 ? -9.632 -0.786 -5.513 1.00 87.50 98 TRP A N 1
ATOM 768 C CA . TRP A 1 98 ? -10.185 -0.547 -4.179 1.00 87.50 98 TRP A CA 1
ATOM 769 C C . TRP A 1 98 ? -10.756 0.879 -4.087 1.00 87.50 98 TRP A C 1
ATOM 771 O O . TRP A 1 98 ? -10.033 1.829 -4.406 1.00 87.50 98 TRP A O 1
ATOM 781 N N . PRO A 1 99 ? -12.020 1.052 -3.656 1.00 78.69 99 PRO A N 1
ATOM 782 C CA . PRO A 1 99 ? -12.609 2.370 -3.474 1.00 78.69 99 PRO A CA 1
ATOM 783 C C . PRO A 1 99 ? -11.933 3.039 -2.274 1.00 78.69 99 PRO A C 1
ATOM 785 O O . PRO A 1 99 ? -12.226 2.716 -1.123 1.00 78.69 99 PRO A O 1
ATOM 788 N N . ARG A 1 100 ? -10.968 3.912 -2.568 1.00 61.53 100 ARG A N 1
ATOM 789 C CA . ARG A 1 100 ? -10.312 4.783 -1.590 1.00 61.53 100 ARG A CA 1
ATOM 790 C C . ARG A 1 100 ? -11.114 6.054 -1.369 1.00 61.53 100 ARG A C 1
ATOM 792 O O . ARG A 1 100 ? -11.620 6.594 -2.378 1.00 61.53 100 ARG A O 1
#

Foldseek 3Di:
DDDPDDPVVVLVCCLPVQQPVLLVVLVVLLVVLVVLLVVLVVVDPPDPVSVVSNVVSVLSNLQSQLSNVRSNLSVCVVVVVQVPPDDSVVVSCVRNVRDD

Secondary structure (DSSP, 8-state):
---SS-HHHHHHHHIIIIIIIIHHHHHHHHHHHHHHHHHHHHH-S-SHHHHHHHHHHHHHHHHHHHHHHHHHHHHHHHTTSSTTT--HHHHHHHHH----

Radius of gyration: 17.42 Å; chains: 1; bounding box: 35×32×46 Å

Organism: Lymnaea stagnalis (NCBI:txid6523)